Protein 5DSU (pdb70)

Solvent-accessible surface area: 5235 Å² total; per-residue (Å²): 207,122,53,152,115,78,66,40,89,50,117,118,33,17,63,104,30,10,130,105,60,89,39,46,0,51,16,140,22,0,0,58,17,23,123,100,141,71,111,131,29,80,95,69,98,8,60,95,64,0,87,132,16,25,97,92,62,94,26,37,1,43,64,87,10,0,62,51,26,35,32,155,141,131,191

Structure (mmCIF, N/CA/C/O backbone):
data_5DSU
#
_entry.id   5DSU
#
_cell.length_a   38.400
_cell.length_b   38.400
_cell.length_c   81.200
_cell.angle_alpha   90.00
_cell.angle_beta   90.00
_cell.angle_gamma   120.00
#
_symmetry.space_group_name_H-M   'P 32 2 1'
#
loop_
_entity.id
_entity.type
_entity.pdbx_description
1 polymer Calmodulin
2 non-polymer 'CALCIUM ION'
3 non-polymer 'TRIETHYLENE GLYCOL'
4 water water
#
loop_
_atom_site.group_PDB
_atom_site.id
_atom_site.type_symbol
_atom_site.label_atom_id
_atom_site.label_alt_id
_atom_site.label_comp_id
_atom_site.label_asym_id
_atom_site.label_entity_id
_atom_site.label_seq_id
_atom_site.pdbx_PDB_ins_code
_atom_site.Cartn_x
_atom_site.Cartn_y
_atom_site.Cartn_z
_atom_site.occupancy
_atom_site.B_iso_or_equiv
_atom_site.auth_seq_id
_atom_site.auth_comp_id
_atom_site.auth_asym_id
_atom_site.auth_atom_id
_atom_site.pdbx_PDB_model_num
ATOM 1 N N . GLN A 1 3 ? -0.600 6.160 2.718 1.00 47.10 3 GLN A N 1
ATOM 2 C CA . GLN A 1 3 ? -1.841 5.426 2.948 1.00 48.33 3 GLN A CA 1
ATOM 3 C C . GLN A 1 3 ? -2.172 4.550 1.741 1.00 44.13 3 GLN A C 1
ATOM 4 O O . GLN A 1 3 ? -1.666 4.768 0.638 1.00 46.80 3 GLN A O 1
ATOM 10 N N . LEU A 1 4 ? -3.021 3.555 1.959 1.00 38.57 4 LEU A N 1
ATOM 11 C CA . LEU A 1 4 ? -3.480 2.688 0.883 1.00 40.45 4 LEU A CA 1
ATOM 12 C C . LEU A 1 4 ? -4.605 3.373 0.099 1.00 39.90 4 LEU A C 1
ATOM 13 O O . LEU A 1 4 ? -5.489 3.991 0.702 1.00 39.03 4 LEU A O 1
ATOM 18 N N . THR A 1 5 ? -4.569 3.275 -1.230 1.00 35.78 5 THR A N 1
ATOM 19 C CA . THR A 1 5 ? -5.622 3.854 -2.071 1.00 32.72 5 THR A CA 1
ATOM 20 C C . THR A 1 5 ? -6.440 2.793 -2.810 1.00 30.69 5 THR A C 1
ATOM 21 O O . THR A 1 5 ? -6.022 1.635 -2.909 1.00 26.93 5 THR A O 1
ATOM 25 N N . GLU A 1 6 ? -7.603 3.182 -3.337 1.00 28.96 6 GLU A N 1
ATOM 26 C CA . GLU A 1 6 ? -8.425 2.228 -4.074 1.00 26.09 6 GLU A CA 1
ATOM 27 C C . GLU A 1 6 ? -7.844 1.901 -5.451 1.00 26.54 6 GLU A C 1
ATOM 28 O O . GLU A 1 6 ? -8.085 0.805 -5.981 1.00 26.28 6 GLU A O 1
ATOM 34 N N . GLU A 1 7 ? -7.071 2.828 -6.023 1.00 27.03 7 GLU A N 1
ATOM 35 C CA . GLU A 1 7 ? -6.368 2.526 -7.273 1.00 25.79 7 GLU A CA 1
ATOM 36 C C . GLU A 1 7 ? -5.309 1.433 -7.063 1.00 27.01 7 GLU A C 1
ATOM 37 O O . GLU A 1 7 ? -5.257 0.485 -7.840 1.00 26.58 7 GLU A O 1
ATOM 43 N N . GLN A 1 8 ? -4.499 1.552 -6.006 1.00 28.03 8 GLN A N 1
ATOM 44 C CA . GLN A 1 8 ? -3.495 0.526 -5.663 1.00 28.25 8 GLN A CA 1
ATOM 45 C C . GLN A 1 8 ? -4.105 -0.853 -5.497 1.00 27.36 8 GLN A C 1
ATOM 46 O O . GLN A 1 8 ? -3.645 -1.842 -6.092 1.00 27.83 8 GLN A O 1
ATOM 52 N N . ILE A 1 9 ? -5.133 -0.909 -4.654 1.00 28.21 9 ILE A N 1
ATOM 53 C CA . ILE A 1 9 ? -5.961 -2.101 -4.506 1.00 28.03 9 ILE A CA 1
ATOM 54 C C . ILE A 1 9 ? -6.391 -2.648 -5.869 1.00 28.18 9 ILE A C 1
ATOM 55 O O . ILE A 1 9 ? -6.267 -3.852 -6.138 1.00 27.72 9 ILE A O 1
ATOM 60 N N . ALA A 1 10 ? -6.887 -1.759 -6.735 1.00 27.88 10 ALA A N 1
ATOM 61 C CA . ALA A 1 10 ? -7.347 -2.175 -8.064 1.00 28.97 10 ALA A CA 1
ATOM 62 C C . ALA A 1 10 ? -6.238 -2.837 -8.912 1.00 29.57 10 ALA A C 1
ATOM 63 O O . ALA A 1 10 ? -6.465 -3.898 -9.522 1.00 29.15 10 ALA A O 1
ATOM 65 N N . GLU A 1 11 ? -5.054 -2.215 -8.951 1.00 28.80 11 GLU A N 1
ATOM 66 C CA . GLU A 1 11 ? -3.906 -2.821 -9.649 1.00 31.83 11 GLU A CA 1
ATOM 67 C C . GLU A 1 11 ? -3.533 -4.194 -9.082 1.00 28.70 11 GLU A C 1
ATOM 68 O O . GLU A 1 11 ? -3.313 -5.146 -9.852 1.00 30.44 11 GLU A O 1
ATOM 74 N N . PHE A 1 12 ? -3.452 -4.291 -7.750 1.00 30.36 12 PHE A N 1
ATOM 75 C CA . PHE A 1 12 ? -3.142 -5.576 -7.110 1.00 29.94 12 PHE A CA 1
ATOM 76 C C . PHE A 1 12 ? -4.119 -6.635 -7.573 1.00 27.62 12 PHE A C 1
ATOM 77 O O . PHE A 1 12 ? -3.722 -7.724 -7.995 1.00 25.40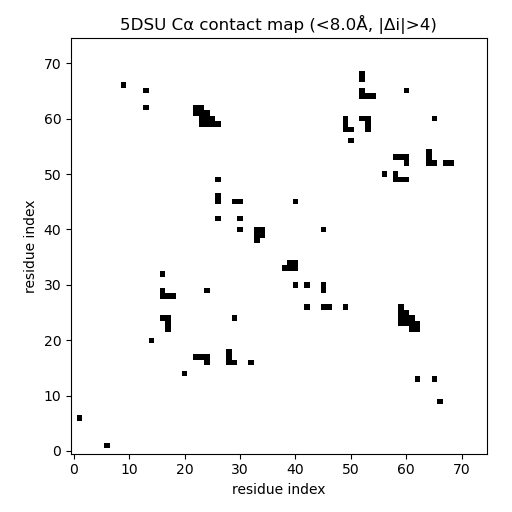 12 PHE A O 1
ATOM 85 N N . LYS A 1 13 ? -5.408 -6.300 -7.492 1.00 28.45 13 LYS A N 1
ATOM 86 C CA . LYS A 1 13 ? -6.461 -7.217 -7.910 1.00 28.71 13 LYS A CA 1
ATOM 87 C C . LYS A 1 13 ? -6.316 -7.665 -9.375 1.00 29.95 13 LYS A C 1
ATOM 88 O O . LYS A 1 13 ? -6.569 -8.843 -9.695 1.00 26.63 13 LYS A O 1
ATOM 94 N N . GLU A 1 14 ? -5.913 -6.728 -10.248 1.00 29.22 14 GLU A N 1
ATOM 95 C CA . GLU A 1 14 ? -5.626 -7.035 -11.660 1.00 30.77 14 GLU A CA 1
ATOM 96 C C . GLU A 1 14 ? -4.510 -8.075 -11.820 1.00 28.70 14 GLU A C 1
ATOM 97 O O . GLU A 1 1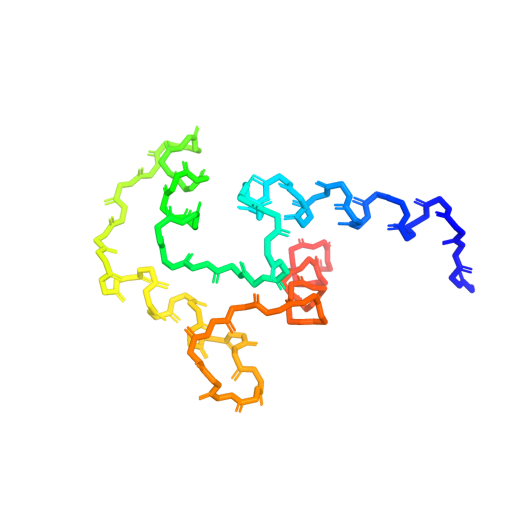4 ? -4.671 -9.070 -12.535 1.00 30.60 14 GLU A O 1
ATOM 103 N N . ALA A 1 15 ? -3.378 -7.836 -11.163 1.00 29.46 15 ALA A N 1
ATOM 104 C CA . ALA A 1 15 ? -2.270 -8.798 -11.210 1.00 29.03 15 ALA A CA 1
ATOM 105 C C . ALA A 1 15 ? -2.679 -10.201 -10.710 1.00 26.98 15 ALA A C 1
ATOM 106 O O . ALA A 1 15 ? -2.478 -11.228 -11.407 1.00 27.61 15 ALA A O 1
ATOM 108 N N . PHE A 1 16 ? -3.258 -10.244 -9.504 1.00 27.36 16 PHE A N 1
ATOM 109 C CA . PHE A 1 16 ? -3.740 -11.513 -8.941 1.00 24.69 16 PHE A CA 1
ATOM 110 C C . PHE A 1 16 ? -4.626 -12.236 -9.943 1.00 28.16 16 PHE A C 1
ATOM 111 O O . PHE A 1 16 ? -4.458 -13.433 -10.184 1.00 24.41 16 PHE A O 1
ATOM 119 N N . SER A 1 17 ? -5.562 -11.499 -10.542 1.00 29.23 17 SER A N 1
ATOM 120 C CA . SER A 1 17 ? -6.506 -12.121 -11.472 1.00 31.18 17 SER A CA 1
ATOM 121 C C . SER A 1 17 ? -5.793 -12.620 -12.746 1.00 30.58 17 SER A C 1
ATOM 122 O O . SER A 1 17 ? -6.204 -13.609 -13.348 1.00 28.74 17 SER A O 1
ATOM 125 N N . LEU A 1 18 ? -4.704 -11.954 -13.126 1.00 30.47 18 LEU A N 1
ATOM 126 C CA . LEU A 1 18 ? -3.880 -12.427 -14.243 1.00 30.70 18 LEU A CA 1
ATOM 127 C C . LEU A 1 18 ? -3.288 -13.804 -13.922 1.00 31.90 18 LEU A C 1
ATOM 128 O O . LEU A 1 18 ? -3.130 -14.646 -14.815 1.00 31.69 18 LEU A O 1
ATOM 133 N N . TYR A 1 19 ? -2.960 -14.041 -12.651 1.00 28.41 19 TYR A N 1
ATOM 134 C CA . TYR A 1 19 ? -2.590 -15.410 -12.246 1.00 26.59 19 TYR A CA 1
ATOM 135 C C . TYR A 1 19 ? -3.802 -16.336 -12.008 1.00 27.92 19 TYR A C 1
ATOM 136 O O . TYR A 1 19 ? -3.830 -17.489 -12.469 1.00 25.70 19 TYR A O 1
ATOM 145 N N . ASP A 1 20 ? -4.798 -15.832 -11.279 1.00 28.84 20 ASP A N 1
ATOM 146 C CA . ASP A 1 20 ? -5.971 -16.630 -10.924 1.00 29.41 20 ASP A CA 1
ATOM 147 C C . ASP A 1 20 ? -6.977 -16.633 -12.071 1.00 33.75 20 ASP A C 1
ATOM 148 O O . ASP A 1 20 ? -7.893 -15.809 -12.114 1.00 34.04 20 ASP A O 1
ATOM 153 N N . LYS A 1 21 ? -6.803 -17.580 -12.993 1.00 33.43 21 LYS A N 1
ATOM 154 C CA . LYS A 1 21 ? -7.556 -17.589 -14.250 1.00 34.68 21 LYS A CA 1
ATOM 155 C C . LYS A 1 21 ? -9.008 -18.061 -14.091 1.00 38.13 21 LYS A C 1
ATOM 156 O O . LYS A 1 21 ? -9.918 -17.505 -14.718 1.00 39.60 21 LYS A O 1
ATOM 162 N N . ASP A 1 22 ? -9.217 -19.082 -13.260 1.00 37.16 22 ASP A N 1
ATOM 163 C CA . ASP A 1 22 ? -10.550 -19.668 -13.069 1.00 36.43 22 ASP A CA 1
ATOM 164 C C . ASP A 1 22 ? -11.393 -18.906 -12.032 1.00 35.37 22 ASP A C 1
ATOM 165 O O . ASP A 1 22 ? -12.561 -19.235 -11.790 1.00 34.06 22 ASP A O 1
ATOM 170 N N . GLY A 1 23 ? -10.770 -17.909 -11.405 1.00 36.04 23 GLY A N 1
ATOM 171 C CA . GLY A 1 23 ? -11.446 -17.025 -10.473 1.00 33.89 23 GLY A CA 1
ATOM 172 C C . GLY A 1 23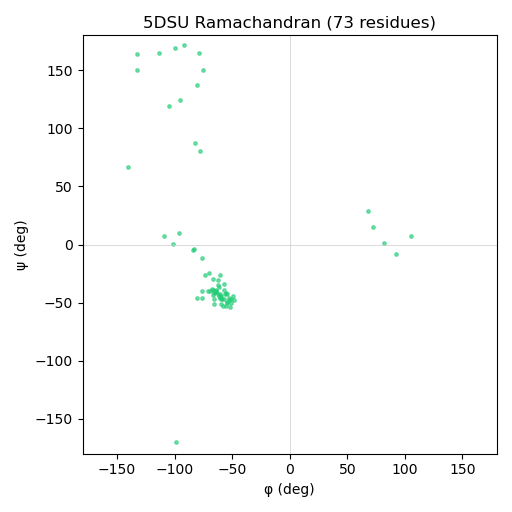 ? -11.917 -17.625 -9.151 1.00 34.81 23 GLY A C 1
ATOM 173 O O . GLY A 1 23 ? -12.884 -17.144 -8.571 1.00 39.79 23 GLY A O 1
ATOM 174 N N . ASP A 1 24 ? -11.247 -18.653 -8.643 1.00 36.09 24 ASP A N 1
ATOM 175 C CA . ASP A 1 24 ? -11.673 -19.240 -7.363 1.00 31.74 24 ASP A CA 1
ATOM 176 C C . ASP A 1 24 ? -10.910 -18.718 -6.140 1.00 32.47 24 ASP A C 1
ATOM 177 O O . ASP A 1 24 ? -11.024 -19.275 -5.053 1.00 35.17 24 ASP A O 1
ATOM 182 N N . GLY A 1 25 ? -10.116 -17.666 -6.321 1.00 31.67 25 GLY A N 1
ATOM 183 C CA . GLY A 1 25 ? -9.423 -17.037 -5.205 1.00 30.53 25 GLY A CA 1
ATOM 184 C C . GLY A 1 25 ? -8.120 -17.662 -4.705 1.00 28.81 25 GLY A C 1
ATOM 185 O O . GLY A 1 25 ? -7.529 -17.173 -3.750 1.00 26.47 25 GLY A O 1
ATOM 186 N N . THR A 1 26 ? -7.659 -18.740 -5.331 1.00 30.23 26 THR A N 1
ATOM 187 C CA . THR A 1 26 ? -6.382 -19.352 -4.936 1.00 31.11 26 THR A CA 1
ATOM 188 C C . THR A 1 26 ? -5.541 -19.627 -6.194 1.00 28.53 26 THR A C 1
ATOM 189 O O . THR A 1 26 ? -6.103 -19.834 -7.266 1.00 28.71 26 THR A O 1
ATOM 193 N N . ILE A 1 27 ? -4.212 -19.586 -6.084 1.00 28.20 27 ILE A N 1
ATOM 194 C CA . ILE A 1 27 ? -3.330 -19.841 -7.239 1.00 26.09 27 ILE A CA 1
ATOM 195 C C . ILE A 1 27 ? -2.674 -21.230 -7.170 1.00 26.44 27 ILE A C 1
ATOM 196 O O . ILE A 1 27 ? -1.949 -21.538 -6.219 1.00 25.27 27 ILE A O 1
ATOM 201 N N . THR A 1 28 ? -2.944 -22.071 -8.168 1.00 23.54 28 THR A N 1
ATOM 202 C CA . THR A 1 28 ? -2.446 -23.453 -8.196 1.00 24.66 28 THR A CA 1
ATOM 203 C C . THR A 1 28 ? -1.104 -23.574 -8.929 1.00 24.44 28 THR A C 1
ATOM 204 O O . THR A 1 28 ? -0.646 -22.621 -9.557 1.00 23.94 28 THR A O 1
ATOM 208 N N . THR A 1 29 ? -0.473 -24.743 -8.865 1.00 24.82 29 THR A N 1
ATOM 209 C CA . THR A 1 29 ? 0.744 -24.951 -9.656 1.00 27.00 29 THR A CA 1
ATOM 210 C C . THR A 1 29 ? 0.460 -24.812 -11.164 1.00 24.91 29 THR A C 1
ATOM 211 O O . THR A 1 29 ? 1.271 -24.277 -11.908 1.00 23.91 29 THR A O 1
ATOM 215 N N . LYS A 1 30 ? -0.705 -25.260 -11.618 1.00 24.41 30 LYS A N 1
ATOM 216 C CA . LYS A 1 30 ? -1.012 -25.154 -13.052 1.00 27.93 30 LYS A CA 1
ATOM 217 C C . LYS A 1 30 ? -1.118 -23.690 -13.553 1.00 25.45 30 LYS A C 1
ATOM 218 O O . LYS A 1 30 ? -0.606 -23.340 -14.636 1.00 22.37 30 LYS A O 1
ATOM 224 N N . GLU A 1 31 ? -1.745 -22.825 -12.754 1.00 24.21 31 GLU A N 1
ATOM 225 C CA . GLU A 1 31 ? -1.882 -21.413 -13.126 1.00 24.82 31 GLU A CA 1
ATOM 226 C C . GLU A 1 31 ? -0.511 -20.694 -13.144 1.00 25.46 31 GLU A C 1
ATOM 227 O O . GLU A 1 31 ? -0.171 -19.907 -14.089 1.00 24.27 31 GLU A O 1
ATOM 233 N N . LEU A 1 32 ? 0.279 -20.981 -12.103 1.00 25.18 32 LEU A N 1
ATOM 234 C CA . LEU A 1 32 ? 1.657 -20.509 -12.018 1.00 23.75 32 LEU A CA 1
ATOM 235 C C . LEU A 1 32 ? 2.424 -20.918 -13.268 1.00 22.35 32 LEU A C 1
ATOM 236 O O . LEU A 1 32 ? 3.109 -20.094 -13.898 1.00 24.42 32 LEU A O 1
ATOM 241 N N . GLY A 1 33 ? 2.308 -22.202 -13.609 1.00 21.81 33 GLY A N 1
ATOM 242 C CA . GLY A 1 33 ? 2.900 -22.765 -14.815 1.00 22.82 33 GLY A CA 1
ATOM 243 C C . GLY A 1 33 ? 2.567 -22.000 -16.081 1.00 24.00 33 GLY A C 1
ATOM 244 O O . GLY A 1 33 ? 3.467 -21.655 -16.864 1.00 24.53 33 GLY A O 1
ATOM 245 N N . THR A 1 34 ? 1.276 -21.736 -16.285 1.00 23.16 34 THR A N 1
ATOM 246 C CA . THR A 1 34 ? 0.833 -20.945 -17.435 1.00 24.51 34 THR A CA 1
ATOM 247 C C . THR A 1 34 ? 1.589 -19.618 -17.544 1.00 25.54 34 THR A C 1
ATOM 248 O O . THR A 1 34 ? 2.176 -19.302 -18.603 1.00 27.26 34 THR A O 1
ATOM 252 N N . VAL A 1 35 ? 1.579 -18.849 -16.450 1.00 24.13 35 VAL A N 1
ATOM 253 C CA . VAL A 1 35 ? 2.281 -17.561 -16.447 1.00 25.42 35 VAL A CA 1
ATOM 254 C C . VAL A 1 35 ? 3.806 -17.656 -16.659 1.00 25.86 35 VAL A C 1
ATOM 255 O O . VAL A 1 35 ? 4.402 -16.861 -17.399 1.00 22.00 35 VAL A O 1
ATOM 259 N N . MET A 1 36 ? 4.446 -18.624 -16.014 1.00 25.76 36 MET A N 1
ATOM 260 C CA . MET A 1 36 ? 5.896 -18.753 -16.146 1.00 25.42 36 MET A CA 1
ATOM 261 C C . MET A 1 36 ? 6.304 -19.159 -17.573 1.00 26.10 36 MET A C 1
ATOM 262 O O . MET A 1 36 ? 7.288 -18.654 -18.107 1.00 26.09 36 MET A O 1
ATOM 267 N N . ARG A 1 37 ? 5.529 -20.048 -18.192 1.00 23.82 37 ARG A N 1
ATOM 268 C CA . ARG A 1 37 ? 5.789 -20.436 -19.569 1.00 25.18 37 ARG A CA 1
ATOM 269 C C . ARG A 1 37 ? 5.602 -19.230 -20.513 1.00 27.76 37 ARG A C 1
ATOM 270 O O . ARG A 1 37 ? 6.416 -19.024 -21.409 1.00 23.08 37 ARG A O 1
ATOM 278 N N . SER A 1 38 ? 4.574 -18.406 -20.285 1.00 26.71 38 SER A N 1
ATOM 279 C CA . SER A 1 38 ? 4.426 -17.191 -21.108 1.00 28.52 38 SER A CA 1
ATOM 280 C C . SER A 1 38 ? 5.607 -16.213 -21.011 1.00 29.02 38 SER A C 1
ATOM 281 O O . SER A 1 38 ? 5.862 -15.452 -21.949 1.00 29.48 38 SER A O 1
ATOM 284 N N . LEU A 1 39 ? 6.328 -16.243 -19.890 1.00 29.15 39 LEU A N 1
ATOM 285 C CA . LEU A 1 39 ? 7.561 -15.461 -19.739 1.00 28.51 39 LEU A CA 1
ATOM 286 C C . LEU A 1 39 ? 8.775 -16.051 -20.471 1.00 26.55 39 LEU A C 1
ATOM 287 O O . LEU A 1 39 ? 9.817 -15.397 -20.556 1.00 30.91 39 LEU A O 1
ATOM 292 N N . GLY A 1 40 ? 8.674 -17.284 -20.953 1.00 27.24 40 GLY A N 1
ATOM 293 C CA . GLY A 1 40 ? 9.806 -17.919 -21.623 1.00 28.46 40 GLY A CA 1
ATOM 294 C C . GLY A 1 40 ? 10.558 -19.000 -20.847 1.00 26.79 40 GLY A C 1
ATOM 295 O O . GLY A 1 40 ? 11.603 -19.477 -21.286 1.00 24.58 40 GLY A O 1
ATOM 296 N N . LEU A 1 41 ? 10.034 -19.381 -19.686 1.00 27.65 41 LEU A N 1
ATOM 297 C CA . LEU A 1 41 ? 10.643 -20.426 -18.857 1.00 25.22 41 LEU A CA 1
ATOM 298 C C . LEU A 1 41 ? 9.917 -21.741 -19.081 1.00 26.12 41 LEU A C 1
ATOM 299 O O . LEU A 1 41 ? 8.846 -21.765 -19.681 1.00 26.22 41 LEU A O 1
ATOM 304 N N . ASN A 1 42 ? 10.489 -22.827 -18.581 1.00 23.24 42 ASN A N 1
ATOM 305 C CA . ASN A 1 42 ? 9.872 -24.141 -18.716 1.00 25.39 42 ASN A CA 1
ATOM 306 C C . ASN A 1 42 ? 10.030 -24.983 -17.447 1.00 25.97 42 ASN A C 1
ATOM 307 O O . ASN A 1 42 ? 10.723 -26.006 -17.459 1.00 23.59 42 ASN A O 1
ATOM 312 N N . PRO A 1 43 ? 9.378 -24.561 -16.349 1.00 24.54 43 PRO A N 1
ATOM 313 C CA . PRO A 1 43 ? 9.547 -25.248 -15.068 1.00 21.49 43 PRO A CA 1
ATOM 314 C C . PRO A 1 43 ? 8.799 -26.586 -14.972 1.00 20.59 43 PRO A C 1
ATOM 315 O O . PRO A 1 43 ? 7.747 -26.808 -15.592 1.00 21.75 43 PRO A O 1
ATOM 319 N N . THR A 1 44 ? 9.367 -27.490 -14.187 1.00 21.25 44 THR A N 1
ATOM 320 C CA . THR A 1 44 ? 8.697 -28.744 -13.882 1.00 23.53 44 THR A CA 1
ATOM 321 C C . THR A 1 44 ? 7.648 -28.482 -12.796 1.00 22.06 44 THR A C 1
ATOM 322 O O . THR A 1 44 ? 7.668 -27.421 -12.157 1.00 20.22 44 THR A O 1
ATOM 326 N N . GLU A 1 45 ? 6.731 -29.436 -12.602 1.00 21.49 45 GLU A N 1
ATOM 327 C CA . GLU A 1 45 ? 5.712 -29.328 -11.546 1.00 23.51 45 GLU A CA 1
ATOM 328 C C . GLU A 1 45 ? 6.312 -29.110 -10.141 1.00 21.80 45 GLU A C 1
ATOM 329 O O . GLU A 1 45 ? 5.802 -28.305 -9.340 1.00 21.80 45 GLU A O 1
ATOM 335 N N . ALA A 1 46 ? 7.393 -29.828 -9.840 1.00 22.23 46 ALA A N 1
ATOM 336 C CA . ALA A 1 46 ? 8.034 -29.742 -8.519 1.00 23.03 46 ALA A CA 1
ATOM 337 C C . ALA A 1 46 ? 8.684 -28.389 -8.263 1.00 23.01 46 ALA A C 1
ATOM 338 O O . ALA A 1 46 ? 8.673 -27.905 -7.130 1.00 23.41 46 ALA A O 1
ATOM 340 N N . GLU A 1 47 ? 9.290 -27.811 -9.302 1.00 21.41 47 GLU A N 1
ATOM 341 C CA . GLU A 1 47 ? 9.898 -26.480 -9.217 1.00 22.77 47 GLU A CA 1
ATOM 342 C C . GLU A 1 47 ? 8.823 -25.406 -8.947 1.00 21.78 47 GLU A C 1
ATOM 343 O O . GLU A 1 47 ? 9.039 -24.447 -8.172 1.00 20.35 47 GLU A O 1
ATOM 349 N N . LEU A 1 48 ? 7.669 -25.573 -9.596 1.00 21.41 48 LEU A N 1
ATOM 350 C CA . LEU A 1 48 ? 6.495 -24.735 -9.336 1.00 23.81 48 LEU A CA 1
ATOM 351 C C . LEU A 1 48 ? 6.076 -24.888 -7.862 1.00 21.90 48 LEU A C 1
ATOM 352 O O . LEU A 1 48 ? 5.761 -23.891 -7.167 1.00 20.74 48 LEU A O 1
ATOM 357 N N . GLN A 1 49 ? 6.093 -26.130 -7.365 1.00 23.45 49 GLN A N 1
ATOM 358 C CA . GLN A 1 49 ? 5.730 -26.316 -5.959 1.00 23.71 49 GLN A CA 1
ATOM 359 C C . GLN A 1 49 ? 6.733 -25.667 -4.978 1.00 24.11 49 GLN A C 1
ATOM 360 O O . GLN A 1 49 ? 6.301 -25.025 -4.019 1.00 21.35 49 GLN A O 1
ATOM 366 N N . ASP A 1 50 ? 8.043 -25.792 -5.234 1.00 25.17 50 ASP A N 1
ATOM 367 C CA . ASP A 1 50 ? 9.061 -25.075 -4.442 1.00 24.27 50 ASP A CA 1
ATOM 368 C C . ASP A 1 50 ? 8.795 -23.550 -4.422 1.00 24.72 50 ASP A C 1
ATOM 369 O O . ASP A 1 50 ? 8.898 -22.880 -3.359 1.00 22.67 50 ASP A O 1
ATOM 374 N N . MET A 1 51 ? 8.426 -23.008 -5.588 1.00 22.46 51 MET A N 1
ATOM 375 C CA . MET A 1 51 ? 8.058 -21.589 -5.673 1.00 22.77 51 MET A CA 1
ATOM 376 C C . MET A 1 51 ? 6.857 -21.225 -4.776 1.00 24.69 51 MET A C 1
ATOM 377 O O . MET A 1 51 ? 6.866 -20.187 -4.085 1.00 24.78 51 MET A O 1
ATOM 382 N N . ILE A 1 52 ? 5.819 -22.058 -4.793 1.00 23.36 52 ILE A N 1
ATOM 383 C CA . ILE A 1 52 ? 4.715 -21.846 -3.856 1.00 23.13 52 ILE A CA 1
ATOM 384 C C . ILE A 1 52 ? 5.170 -21.934 -2.394 1.00 25.59 52 ILE A C 1
ATOM 385 O O . ILE A 1 52 ? 4.823 -21.066 -1.573 1.00 23.24 52 ILE A O 1
ATOM 390 N N . ASN A 1 53 ? 5.978 -22.950 -2.091 1.00 25.29 53 ASN A N 1
ATOM 391 C CA . ASN A 1 53 ? 6.440 -23.206 -0.730 1.00 27.49 53 ASN A CA 1
ATOM 392 C C . ASN A 1 53 ? 7.184 -22.020 -0.109 1.00 27.90 53 ASN A C 1
ATOM 393 O O . ASN A 1 53 ? 7.059 -21.786 1.094 1.00 33.21 53 ASN A O 1
ATOM 398 N N . GLU A 1 54 ? 7.921 -21.257 -0.924 1.00 27.19 54 GLU A N 1
ATOM 399 C CA . GLU A 1 54 ? 8.542 -20.017 -0.428 1.00 29.80 54 GLU A CA 1
ATO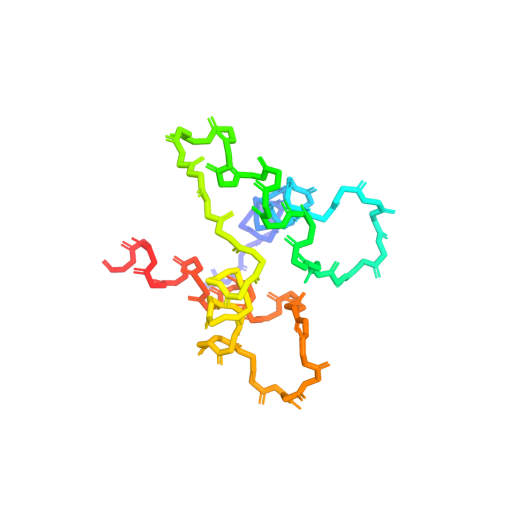M 400 C C . GLU A 1 54 ? 7.600 -18.969 0.213 1.00 30.74 54 GLU A C 1
ATOM 401 O O . GLU A 1 54 ? 7.944 -18.376 1.234 1.00 34.54 54 GLU A O 1
ATOM 407 N N . VAL A 1 55 ? 6.429 -18.717 -0.378 1.00 29.16 55 VAL A N 1
ATOM 408 C CA . VAL A 1 55 ? 5.538 -17.677 0.156 1.00 26.90 55 VAL A CA 1
ATOM 409 C C . VAL A 1 55 ? 4.268 -18.217 0.831 1.00 27.89 55 VAL A C 1
ATOM 410 O O . VAL A 1 55 ? 3.383 -17.444 1.218 1.00 25.91 55 VAL A O 1
ATOM 414 N N . ASP A 1 56 ? 4.182 -19.537 0.989 1.00 27.61 56 ASP A N 1
ATOM 415 C CA . ASP A 1 56 ? 2.971 -20.165 1.530 1.00 26.92 56 ASP A CA 1
ATOM 416 C C . ASP A 1 56 ? 2.851 -20.032 3.055 1.00 29.63 56 ASP A C 1
ATOM 417 O O . ASP A 1 56 ? 3.146 -20.984 3.803 1.00 30.93 56 ASP A O 1
ATOM 422 N N . ALA A 1 57 ? 2.387 -18.869 3.512 1.00 25.34 57 ALA A N 1
ATOM 423 C CA . ALA A 1 57 ? 2.427 -18.524 4.936 1.00 25.79 57 ALA A CA 1
ATOM 424 C C . ALA A 1 57 ? 1.471 -19.317 5.835 1.00 26.74 57 ALA A C 1
ATOM 425 O O . ALA A 1 57 ? 1.713 -19.445 7.032 1.00 25.29 57 ALA A O 1
ATOM 427 N N . ASP A 1 58 ? 0.391 -19.855 5.282 1.00 25.65 58 ASP A N 1
ATOM 428 C CA . ASP A 1 58 ? -0.504 -20.668 6.111 1.00 27.19 58 ASP A CA 1
ATOM 429 C C . ASP A 1 58 ? -0.330 -22.185 5.925 1.00 27.02 58 ASP A C 1
ATOM 430 O O . ASP A 1 58 ? -1.033 -22.989 6.543 1.00 26.84 58 ASP A O 1
ATOM 435 N N . GLY A 1 59 ? 0.603 -22.566 5.061 1.00 25.71 59 GLY A N 1
ATOM 436 C CA . GLY A 1 59 ? 0.946 -23.962 4.876 1.00 25.87 59 GLY A CA 1
ATOM 437 C C . GLY A 1 59 ? -0.107 -24.767 4.141 1.00 24.10 59 GLY A C 1
ATOM 438 O O . GLY A 1 59 ? -0.059 -26.002 4.167 1.00 24.13 59 GLY A O 1
ATOM 439 N N . ASN A 1 60 ? -1.055 -24.104 3.483 1.00 24.09 60 ASN A N 1
ATOM 440 C CA . ASN A 1 60 ? -2.120 -24.852 2.806 1.00 25.47 60 ASN A CA 1
ATOM 441 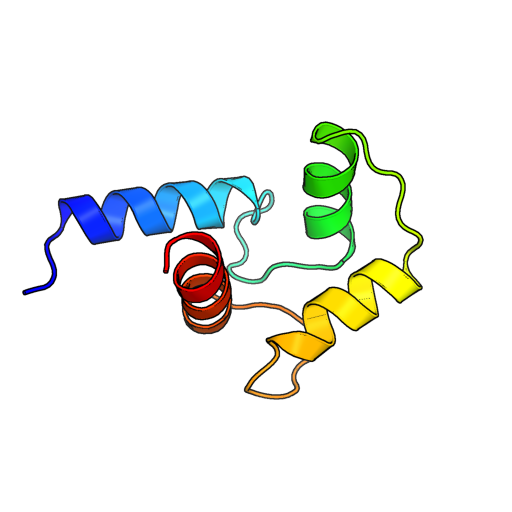C C . ASN A 1 60 ? -1.765 -25.386 1.409 1.00 28.07 60 ASN A C 1
ATOM 442 O O . ASN A 1 60 ? -2.576 -26.076 0.799 1.00 28.81 60 ASN A O 1
ATOM 447 N N . GLY A 1 61 ? -0.570 -25.053 0.911 1.00 25.63 61 GLY A N 1
ATOM 448 C CA . GLY A 1 61 ? -0.093 -25.579 -0.359 1.00 24.00 61 GLY A CA 1
ATOM 449 C C . GLY A 1 61 ? -0.376 -24.754 -1.614 1.00 26.47 61 GLY A C 1
ATOM 450 O O . GLY A 1 61 ? 0.141 -25.081 -2.691 1.00 24.00 61 GLY A O 1
ATOM 451 N N . THR A 1 62 ? -1.180 -23.697 -1.496 1.00 26.80 62 THR A N 1
ATOM 452 C CA . THR A 1 62 ? -1.502 -22.809 -2.630 1.00 25.16 62 THR A CA 1
ATOM 453 C C . THR A 1 62 ? -1.353 -21.329 -2.234 1.00 25.68 62 THR A C 1
ATOM 454 O O . THR A 1 62 ? -1.279 -21.022 -1.052 1.00 26.09 62 THR A O 1
ATOM 458 N N . ILE A 1 63 ? -1.287 -20.421 -3.211 1.00 24.43 63 ILE A N 1
ATOM 459 C CA . ILE A 1 63 ? -1.102 -18.995 -2.918 1.00 22.94 63 ILE A CA 1
ATOM 460 C C . ILE A 1 63 ? -2.441 -18.257 -2.869 1.00 27.58 63 ILE A C 1
ATOM 461 O O . ILE A 1 63 ? -3.220 -18.312 -3.826 1.00 26.56 63 ILE A O 1
ATOM 466 N N . ASP A 1 64 ? -2.715 -17.579 -1.757 1.00 26.70 64 ASP A N 1
ATOM 467 C CA . ASP A 1 64 ? -3.881 -16.684 -1.678 1.00 27.76 64 ASP A CA 1
ATOM 468 C C . ASP A 1 64 ? -3.477 -15.218 -1.907 1.00 25.77 64 ASP A C 1
ATOM 469 O O . ASP A 1 64 ? -2.343 -14.931 -2.296 1.00 24.85 64 ASP A O 1
ATOM 474 N N . PHE A 1 65 ? -4.390 -14.291 -1.652 1.00 25.44 65 PHE A N 1
ATOM 475 C CA . PHE A 1 65 ? -4.128 -12.874 -1.938 1.00 26.41 65 PHE A CA 1
ATOM 476 C C . PHE A 1 65 ? -3.003 -12.196 -1.103 1.00 22.40 65 PHE A C 1
ATOM 477 O O . PHE A 1 65 ? -2.098 -11.554 -1.680 1.00 24.11 65 PHE A O 1
ATOM 485 N N . PRO A 1 66 ? -3.046 -12.323 0.244 1.00 23.88 66 PRO A N 1
ATOM 486 C CA . PRO A 1 66 ? -1.948 -11.682 0.997 1.00 26.75 66 PRO A CA 1
ATOM 487 C C . PRO A 1 66 ? -0.548 -12.255 0.682 1.00 25.31 66 PRO A C 1
ATOM 488 O O . PRO A 1 66 ? 0.467 -11.528 0.721 1.00 25.27 66 PRO A O 1
ATOM 492 N N . GLU A 1 67 ? -0.497 -13.536 0.330 1.00 24.97 67 GLU A N 1
ATOM 493 C CA . GLU A 1 67 ? 0.772 -14.192 0.014 1.00 25.04 67 GLU A CA 1
ATOM 494 C C . GLU A 1 67 ? 1.323 -13.638 -1.315 1.00 23.43 67 GLU A C 1
ATOM 495 O O . GLU A 1 67 ? 2.536 -13.372 -1.468 1.00 24.27 67 GLU A O 1
ATOM 501 N N . PHE A 1 68 ? 0.409 -13.435 -2.266 1.00 22.70 68 PHE A N 1
ATOM 502 C CA . PHE A 1 68 ? 0.737 -12.826 -3.549 1.00 23.38 68 PHE A CA 1
ATOM 503 C C . PHE A 1 68 ? 1.290 -11.403 -3.347 1.00 21.59 68 PHE A C 1
ATOM 504 O O . PHE A 1 68 ? 2.314 -11.008 -3.953 1.00 21.04 68 PHE A O 1
ATOM 512 N N . LEU A 1 69 ? 0.595 -10.644 -2.497 1.00 19.86 69 LEU A N 1
ATOM 513 C CA . LEU A 1 69 ? 1.057 -9.331 -2.056 1.00 22.57 69 LEU A CA 1
ATOM 514 C C . LEU A 1 69 ? 2.518 -9.375 -1.570 1.00 24.59 69 LEU A C 1
ATOM 515 O O . LEU A 1 69 ? 3.322 -8.501 -1.941 1.00 22.17 69 LEU A O 1
ATOM 520 N N . THR A 1 70 ? 2.875 -10.395 -0.771 1.00 21.74 70 THR A N 1
ATOM 521 C CA . THR A 1 70 ? 4.297 -10.590 -0.416 1.00 22.19 70 THR A CA 1
ATOM 522 C C . THR A 1 70 ? 5.215 -10.748 -1.644 1.00 25.38 70 THR A C 1
ATOM 523 O O . THR A 1 70 ? 6.283 -10.092 -1.725 1.00 27.69 70 THR A O 1
ATOM 527 N N . MET A 1 71 ? 4.811 -11.595 -2.599 1.00 25.73 71 MET A N 1
ATOM 528 C CA . MET A 1 71 ? 5.617 -11.733 -3.831 1.00 26.84 71 MET A CA 1
ATOM 529 C C . MET A 1 71 ? 5.905 -10.378 -4.500 1.00 29.53 71 MET A C 1
ATOM 530 O O . MET A 1 71 ? 7.070 -10.068 -4.862 1.00 28.19 71 MET A O 1
ATOM 535 N N . MET A 1 72 ? 4.849 -9.569 -4.650 1.00 26.67 72 MET A N 1
ATOM 536 C CA . MET A 1 72 ? 4.992 -8.277 -5.316 1.00 27.15 72 MET A CA 1
ATOM 537 C C . MET A 1 72 ? 5.900 -7.351 -4.530 1.00 29.75 72 MET A C 1
ATOM 538 O O . MET A 1 72 ? 6.718 -6.613 -5.108 1.00 30.20 72 MET A O 1
ATOM 543 N N . ALA A 1 73 ? 5.742 -7.394 -3.208 1.00 30.28 73 ALA A N 1
ATOM 544 C CA . ALA A 1 73 ? 6.597 -6.634 -2.305 1.00 32.18 73 ALA A CA 1
ATOM 545 C C . ALA A 1 73 ? 8.068 -6.932 -2.592 1.00 32.48 73 ALA A C 1
ATOM 546 O O . ALA A 1 73 ? 8.889 -6.025 -2.684 1.00 33.61 73 ALA A O 1
ATOM 548 N N . ARG A 1 74 ? 8.399 -8.206 -2.753 1.00 30.91 74 ARG A N 1
ATOM 549 C CA . ARG A 1 74 ? 9.794 -8.546 -3.014 1.00 33.73 74 ARG A CA 1
ATOM 550 C C . ARG A 1 74 ? 10.293 -8.140 -4.410 1.00 35.40 74 ARG A C 1
ATOM 551 O O . ARG A 1 74 ? 11.424 -7.654 -4.548 1.00 36.73 74 ARG A O 1
ATOM 559 N N . ILE A 1 75 ? 9.462 -8.317 -5.439 1.00 35.38 75 ILE A N 1
ATOM 560 C CA . ILE A 1 75 ? 9.859 -7.863 -6.783 1.00 36.97 75 ILE A CA 1
ATOM 561 C C . ILE A 1 75 ? 10.098 -6.344 -6.887 1.00 37.73 75 ILE A C 1
ATOM 562 O O . ILE A 1 75 ? 11.073 -5.909 -7.502 1.00 37.67 75 ILE A O 1
ATOM 567 N N . MET A 1 76 ? 9.211 -5.535 -6.308 1.00 39.55 76 MET A N 1
ATOM 568 C CA . MET A 1 76 ? 9.329 -4.077 -6.459 1.00 39.21 76 MET A CA 1
ATOM 569 C C . MET A 1 76 ? 10.428 -3.485 -5.581 1.00 45.52 76 MET A C 1
ATOM 570 O O . MET A 1 76 ? 11.236 -2.666 -6.031 1.00 47.04 76 MET A 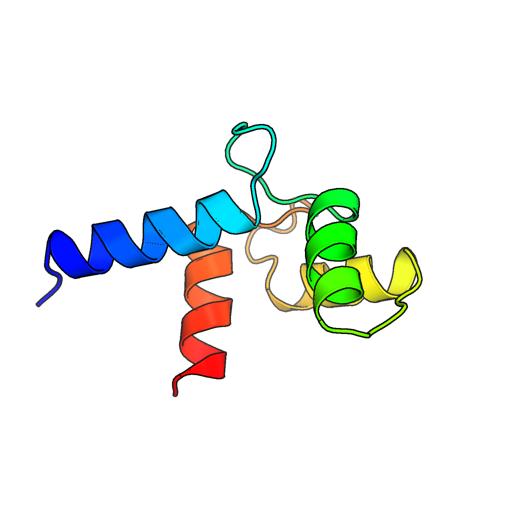O 1
ATOM 575 N N . LYS A 1 77 ? 10.449 -3.911 -4.322 1.00 46.15 77 LYS A N 1
ATOM 576 C CA . LYS A 1 77 ? 11.430 -3.428 -3.353 1.00 46.54 77 LYS A CA 1
ATOM 577 C C . LYS A 1 77 ? 12.838 -3.970 -3.635 1.00 45.64 77 LYS A C 1
ATOM 578 O O . LYS A 1 77 ? 13.552 -3.471 -4.514 1.00 46.31 77 LYS A O 1
#

Organism: Homo sapiens (NCBI:txid9606)

GO terms:
  GO:0005509 calcium ion binding (F, IDA)
  GO:0035458 cellular response to interferon-beta (P, IDA)
  GO:0043539 protein serine/threonine kinase activator activity (F, IDA)
  GO:0046427 positive regulation of receptor signaling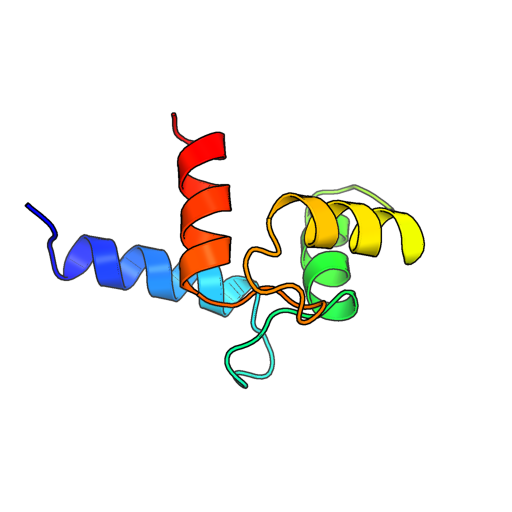 pathway via JAK-STAT (P, IDA)
  GO:0071346 cellular response to type II interferon (P, IDA)
  GO:0005737 cytoplasm (C, IDA)
  GO:1990456 mitochondrion-endoplasmic reticulum membrane tethering (P, IDA)
  GO:0016240 autophagosome membrane docking (P, IDA)
  GO:0060314 regulation of ryanodine-sensitive calcium-release channel activity (P, IDA)
  GO:0060315 negative regulation of ryanodine-sensitive calcium-release channel activity (P, IDA)
  GO:0140056 organelle localization by membrane tethering (P, IDA)
  GO:0019855 calcium channel inhibitor activity (F, IDA)
  GO:1901842 negative regulation of high voltage-gated calcium channel activity (P, IMP)
  GO:0098901 regulation of cardiac muscle cell action potential (P, IMP)
  GO:0005515 protein binding (F, IPI)
  GO:0005576 extracellular region (C, TAS)
  GO:0005654 nucleoplasm (C, TAS)
  GO:0005829 cytosol (C, TAS)
  GO:0005886 plasma membrane (C, TAS)
  GO:0072542 protein phosphatase activator activity (F, IDA)

InterPro domains:
  IPR002048 EF-hand domain [PF13499] (12-73)
  IPR002048 EF-hand domain [PF13499] (83-147)
  IPR002048 EF-hand domain [PS50222] (8-43)
  IPR002048 EF-hand domain [PS50222] (44-79)
  IPR002048 EF-hand domain [PS50222] (81-116)
  IPR002048 EF-hand domain [PS50222] (117-149)
  IPR002048 EF-hand domain [SM00054] (12-40)
  IPR002048 EF-hand domain [SM00054] (48-76)
  IPR002048 EF-hand domain [SM00054] (85-113)
  IPR002048 EF-hand domain [SM00054] (121-149)
  IPR002048 EF-hand domain [cd00051] (12-74)
  IPR002048 EF-hand domain [cd00051] (85-147)
  IPR011992 EF-hand domain pair [SSF47473] (2-147)
  IPR018247 EF-Hand 1, calcium-binding site [PS00018] (21-33)
  IPR018247 EF-Hand 1, calcium-binding site [PS00018] (57-69)
  IPR018247 EF-Hand 1, calcium-binding site [PS00018] (94-106)
  IPR018247 EF-Hand 1, calcium-binding site [PS00018] (130-142)
  IPR050230 Calmodulin/Myosin light chain/Troponin C-like [PTHR23048] (2-148)

Foldseek 3Di:
DDDVVNVVVLVVVVCQQVPVPPQWHALVSVQVVVVVVPDHDDSVVSQVVQVVQVVVPPSIHGSVSVVVVVVVVVD

Sequence (75 aa):
QLTEEQIAEFKEAFSLYDKDGDGTITTKELGTVMRSLGLNPTEAELQDMINEVDADGNGTIDFPEFLTMMARIMK

Nearest PDB structures (foldseek):
  5dsu-assembly1_A  TM=1.014E+00  e=3.452E-12  Homo sapiens
  2i08-assembly1_A  TM=1.012E+00  e=8.237E-12  Homo sapiens
  3b32-assembly1_A  TM=9.952E-01  e=8.009E-11  Rattus norvegicus
  7cqv-assembly1_E  TM=9.001E-01  e=5.014E-11  Drosophila melanogaster
  3g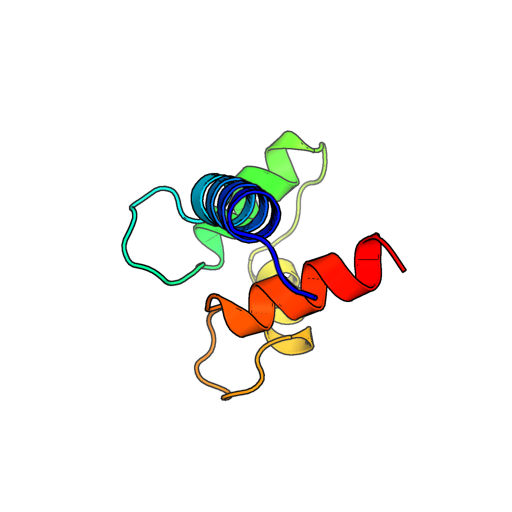43-assembly1_C  TM=8.903E-01  e=7.491E-11  Homo sapiens

Secondary structure (DSSP, 8-state):
---HHHHHHHHHHHHHH-SS-SS-B-HHHHHHHHHHTT----HHHHHHHHHHH-TTSSSSB-HHHHHHHHHHHH-

Radius of gyration: 12.55 Å; Cα contacts (8 Å, |Δi|>4): 57; chains: 1; bounding box: 23×35×28 Å

B-factor: mean 29.41, std 5.9, range [19.86, 61.74]